Protein AF-A0A535FC21-F1 (afdb_monomer_lite)

Sequence (86 aa):
MNNTVNALSNLNKAVSLLQQNATKIGLTVAALLVAVYAVSIMLNNDNSPAARTERWEKLKRVFICAVIIAATGAFIQLATGLGGMI

Radius of gyration: 20.6 Å; chains: 1; bounding box: 46×18×60 Å

Foldseek 3Di:
DVPVVVVVVVVVVVVVVVVLVVLVVVLVVLLVVLVVQLVVLVPDDDPDPVSVVVSVVSVVVSVVSNVVSVVVVVVSVVVVVVVVVD

pLDDT: mean 77.23, std 9.4, range [43.0, 87.62]

Secondary structure (DSSP, 8-state):
-HHHHHHHHHHHHHHHHHHHHHHHHHHHHHHHHHHHHHHHHHH----SHHHHHHHHHHHHHHHHHHHHHHHHHHHHHHHHHHHT--

Structure (mmCIF, N/CA/C/O backbone):
data_AF-A0A535FC21-F1
#
_entry.id   AF-A0A535FC21-F1
#
loop_
_atom_site.group_PDB
_atom_site.id
_atom_site.type_symbol
_atom_site.label_atom_id
_atom_site.label_alt_id
_atom_site.label_comp_id
_atom_site.label_asym_id
_atom_site.label_entity_id
_atom_site.label_seq_id
_atom_site.pdbx_PDB_ins_code
_atom_site.Cartn_x
_atom_site.Cartn_y
_atom_site.Cartn_z
_atom_site.occupancy
_atom_site.B_iso_or_equiv
_atom_site.auth_seq_id
_atom_site.auth_comp_id
_atom_site.auth_asym_id
_atom_site.auth_atom_id
_atom_site.pdbx_PDB_model_num
ATOM 1 N N . MET A 1 1 ? -24.447 1.675 36.551 1.00 52.44 1 MET A N 1
ATOM 2 C CA . MET A 1 1 ? -23.359 0.945 35.857 1.00 52.44 1 MET A CA 1
ATOM 3 C C . MET A 1 1 ? -23.508 0.863 34.329 1.00 52.44 1 MET A C 1
ATOM 5 O O . MET A 1 1 ? -22.523 0.547 33.682 1.00 52.44 1 MET A O 1
ATOM 9 N N . ASN A 1 2 ? -24.649 1.233 33.723 1.00 59.59 2 ASN A N 1
ATOM 10 C CA . ASN A 1 2 ? -24.844 1.137 32.261 1.00 59.59 2 ASN A CA 1
ATOM 11 C C . ASN A 1 2 ? -24.183 2.259 31.432 1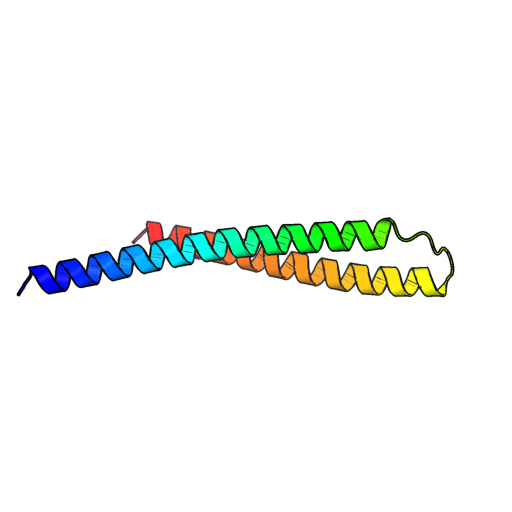.00 59.59 2 ASN A C 1
ATOM 13 O O . ASN A 1 2 ? -23.799 2.033 30.289 1.00 59.59 2 ASN A O 1
ATOM 17 N N . ASN A 1 3 ? -23.998 3.458 31.995 1.00 64.00 3 ASN A N 1
ATOM 18 C CA . ASN A 1 3 ? -23.502 4.611 31.227 1.00 64.00 3 ASN A CA 1
ATOM 19 C C . ASN A 1 3 ? -22.035 4.462 30.794 1.00 64.00 3 ASN A C 1
ATOM 21 O O . ASN A 1 3 ? -21.678 4.854 29.688 1.00 64.00 3 ASN A O 1
ATOM 25 N N . THR A 1 4 ? -21.196 3.852 31.632 1.00 68.00 4 THR A N 1
ATOM 26 C CA . THR A 1 4 ? -19.767 3.653 31.348 1.00 68.00 4 THR A CA 1
ATOM 27 C C . THR A 1 4 ? -19.539 2.593 30.268 1.00 68.00 4 THR A C 1
ATOM 29 O O . THR A 1 4 ? -18.684 2.769 29.407 1.00 68.00 4 THR A O 1
ATOM 32 N N . VAL A 1 5 ? -20.347 1.526 30.262 1.00 72.56 5 VAL A N 1
ATOM 33 C CA . VAL A 1 5 ? -20.311 0.469 29.233 1.00 72.56 5 VAL A CA 1
ATOM 34 C C . VAL A 1 5 ? -20.757 1.020 27.875 1.00 72.56 5 VAL A C 1
ATOM 36 O O . VAL A 1 5 ? -20.116 0.761 26.857 1.00 72.56 5 VAL A O 1
ATOM 39 N N . ASN A 1 6 ? -21.795 1.862 27.868 1.00 76.69 6 ASN A N 1
ATOM 40 C CA . ASN A 1 6 ? -22.264 2.539 26.658 1.00 76.69 6 ASN A CA 1
ATOM 41 C C . ASN A 1 6 ? -21.232 3.542 26.121 1.00 76.69 6 ASN A C 1
ATOM 43 O O . ASN A 1 6 ? -20.984 3.585 24.917 1.00 76.69 6 ASN A O 1
ATOM 47 N N . ALA A 1 7 ? -20.585 4.308 27.004 1.00 75.88 7 ALA A N 1
ATOM 48 C CA . ALA A 1 7 ? -19.520 5.231 26.618 1.00 75.88 7 ALA A CA 1
ATOM 49 C C . ALA A 1 7 ? -18.327 4.493 25.993 1.00 75.88 7 ALA A C 1
ATOM 51 O O . ALA A 1 7 ? -17.855 4.893 24.931 1.00 75.88 7 ALA A O 1
ATOM 52 N N . LEU A 1 8 ? -17.887 3.385 26.598 1.00 80.62 8 LEU A N 1
ATOM 53 C CA . LEU A 1 8 ? -16.770 2.584 26.094 1.00 80.62 8 LEU A CA 1
ATOM 54 C C . LEU A 1 8 ? -17.095 1.933 24.738 1.00 80.62 8 LEU A C 1
ATOM 56 O O . LEU A 1 8 ? -16.264 1.948 23.833 1.00 80.62 8 LEU A O 1
ATOM 60 N N . SER A 1 9 ? -18.320 1.423 24.565 1.00 83.19 9 SER A N 1
ATOM 61 C CA . SER A 1 9 ? -18.792 0.858 23.293 1.00 83.19 9 SER A CA 1
ATOM 62 C C . SER A 1 9 ? -18.814 1.903 22.170 1.00 83.19 9 SER A C 1
ATOM 64 O O . SER A 1 9 ? -18.327 1.645 21.068 1.00 83.19 9 SER A O 1
ATOM 66 N N . ASN A 1 10 ? -19.304 3.112 22.459 1.00 82.94 10 ASN A N 1
ATOM 67 C CA . ASN A 1 10 ? -19.332 4.212 21.494 1.00 82.94 10 ASN A CA 1
ATOM 68 C C . ASN A 1 10 ? -17.923 4.689 21.117 1.00 82.94 10 ASN A C 1
ATOM 70 O O . ASN A 1 10 ? -17.661 4.962 19.946 1.00 82.94 10 ASN A O 1
ATOM 74 N N . LEU A 1 11 ? -17.002 4.731 22.083 1.00 81.44 11 LEU A N 1
ATOM 75 C CA . LEU A 1 11 ? -15.592 5.038 21.842 1.00 81.44 11 LEU A CA 1
ATOM 76 C C . LEU A 1 11 ? -14.945 3.999 20.920 1.00 81.44 11 LEU A C 1
ATOM 78 O O . LEU A 1 11 ? -14.280 4.362 19.954 1.00 81.44 11 LEU A O 1
ATOM 82 N N . ASN A 1 12 ? -15.207 2.712 21.157 1.00 85.00 12 ASN A N 1
ATOM 83 C CA . ASN A 1 12 ? -14.667 1.634 20.331 1.00 85.00 12 ASN A CA 1
ATOM 84 C C . ASN A 1 12 ? -15.195 1.698 18.886 1.00 85.00 12 ASN A C 1
ATOM 86 O O . ASN A 1 12 ? -14.439 1.513 17.931 1.00 85.00 12 ASN A O 1
ATOM 90 N N . LYS A 1 13 ? -16.478 2.043 18.710 1.00 83.31 13 LYS A N 1
ATOM 91 C CA . LYS A 1 13 ? -17.069 2.298 17.386 1.00 83.31 13 LYS A CA 1
ATOM 92 C C . LYS A 1 13 ? -16.418 3.493 16.689 1.00 83.31 13 LYS A C 1
ATOM 94 O O . LYS A 1 13 ? -16.067 3.390 15.516 1.00 83.31 13 LYS A O 1
ATOM 99 N N . ALA A 1 14 ? -16.213 4.604 17.397 1.00 77.81 14 ALA A N 1
ATOM 100 C CA . ALA A 1 14 ? -15.558 5.785 16.838 1.00 77.81 14 ALA A CA 1
ATOM 101 C C . ALA A 1 14 ? -14.117 5.484 16.391 1.00 77.81 14 ALA A C 1
ATOM 103 O O . ALA A 1 14 ? -13.721 5.867 15.291 1.00 77.81 14 ALA A O 1
ATOM 104 N N . VAL A 1 15 ? -13.358 4.740 17.200 1.00 84.31 15 VAL A N 1
ATOM 105 C CA . VAL A 1 15 ? -11.996 4.301 16.858 1.00 84.31 15 VAL A CA 1
ATOM 106 C C . VAL A 1 15 ? -12.002 3.374 15.641 1.00 84.31 15 VAL A C 1
ATOM 108 O O . VAL A 1 15 ? -11.190 3.561 14.739 1.00 84.31 15 VAL A O 1
ATOM 111 N N . SER A 1 16 ? -12.939 2.426 15.561 1.00 81.69 16 SER A N 1
ATOM 112 C CA . SER A 1 16 ? -13.073 1.530 14.404 1.00 81.69 16 SER A CA 1
ATOM 113 C C . SER A 1 16 ? -13.368 2.293 13.104 1.00 81.69 16 SER A C 1
ATOM 115 O O . SER A 1 16 ? -12.740 2.039 12.073 1.00 81.69 16 SER A O 1
ATOM 117 N N . LEU A 1 17 ? -14.260 3.287 13.153 1.00 79.88 17 LEU A N 1
ATOM 118 C CA . LEU A 1 17 ? -14.570 4.147 12.006 1.00 79.88 17 LEU A CA 1
ATOM 119 C C . LEU A 1 17 ? -13.373 5.015 11.597 1.00 79.88 17 LEU A C 1
ATOM 121 O O . LEU A 1 17 ? -13.081 5.151 10.407 1.00 79.88 17 LEU A O 1
ATOM 125 N N . LEU A 1 18 ? -12.650 5.573 12.571 1.00 78.94 18 LEU A N 1
ATOM 126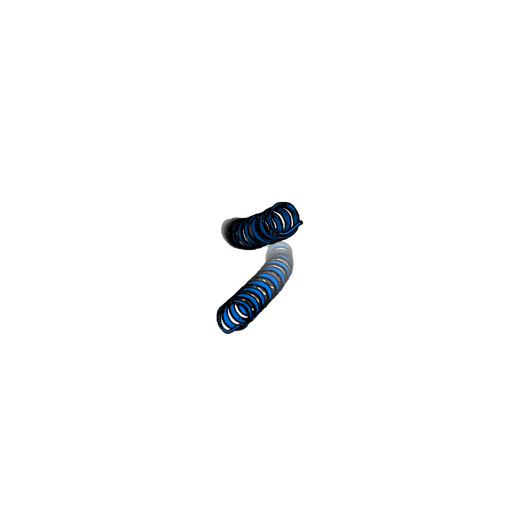 C CA . LEU A 1 18 ? -11.424 6.331 12.320 1.00 78.94 18 LEU A CA 1
ATOM 127 C C . LEU A 1 18 ? -10.348 5.460 11.667 1.00 78.94 18 LEU A C 1
ATOM 129 O O . LEU A 1 18 ? -9.730 5.899 10.700 1.00 78.94 18 LEU A O 1
ATOM 133 N N . GLN A 1 19 ? -10.163 4.223 12.134 1.00 81.25 19 GLN A N 1
ATOM 134 C CA . GLN A 1 19 ? -9.232 3.273 11.526 1.00 81.25 19 GLN A CA 1
ATOM 135 C C . GLN A 1 19 ? -9.624 2.952 10.083 1.00 81.25 19 GLN A C 1
ATOM 137 O O . GLN A 1 19 ? -8.778 3.068 9.202 1.00 81.25 19 GLN A O 1
ATOM 142 N N . GLN A 1 20 ? -10.897 2.650 9.805 1.00 79.50 20 GLN A N 1
ATOM 143 C CA . GLN A 1 20 ? -11.353 2.403 8.430 1.00 79.50 20 GLN A CA 1
ATOM 144 C C . GLN A 1 20 ? -11.090 3.595 7.502 1.00 79.50 20 GLN A C 1
ATOM 146 O O . GLN A 1 20 ? -10.617 3.414 6.378 1.00 79.50 20 GLN A O 1
ATOM 151 N N . ASN A 1 21 ? -11.372 4.815 7.963 1.00 81.56 21 ASN A N 1
ATOM 152 C CA . ASN A 1 21 ? -11.138 6.022 7.175 1.00 81.56 21 ASN A CA 1
ATOM 153 C C . ASN A 1 21 ? -9.641 6.276 6.957 1.00 81.56 21 ASN A C 1
ATOM 155 O O . ASN A 1 21 ? -9.227 6.555 5.832 1.00 81.56 21 ASN A O 1
ATOM 159 N N . ALA A 1 22 ? -8.819 6.111 7.995 1.00 78.88 22 ALA A N 1
ATOM 160 C CA . ALA A 1 22 ? -7.369 6.230 7.892 1.00 78.88 22 ALA A CA 1
ATOM 161 C C . ALA A 1 22 ? -6.781 5.196 6.917 1.00 78.88 22 ALA A C 1
ATOM 163 O O . ALA A 1 22 ? -5.945 5.548 6.084 1.00 78.88 22 ALA A O 1
ATOM 164 N N . THR A 1 23 ? -7.256 3.947 6.949 1.00 79.69 23 THR A N 1
ATOM 165 C CA . THR A 1 23 ? -6.824 2.903 6.011 1.00 79.69 23 THR A CA 1
ATOM 166 C C . THR A 1 23 ? -7.215 3.242 4.574 1.00 79.69 23 THR A C 1
ATOM 168 O O . THR A 1 23 ? -6.378 3.123 3.682 1.00 79.69 23 THR A O 1
ATOM 171 N N . LYS A 1 24 ? -8.442 3.723 4.325 1.00 81.31 24 LYS A N 1
ATOM 172 C CA . LYS A 1 24 ? -8.872 4.153 2.980 1.00 81.31 24 LYS A CA 1
ATOM 173 C C . LYS A 1 24 ? -8.009 5.295 2.440 1.00 81.31 24 LYS A C 1
ATOM 175 O O . LYS A 1 24 ? -7.569 5.238 1.291 1.00 81.31 24 LYS A O 1
ATOM 180 N N . ILE A 1 25 ? -7.732 6.306 3.264 1.00 82.75 25 ILE A N 1
ATOM 181 C CA . ILE A 1 25 ? -6.878 7.439 2.880 1.00 82.75 25 ILE A CA 1
ATOM 182 C C . ILE A 1 25 ? -5.453 6.951 2.589 1.00 82.75 25 ILE A C 1
ATOM 184 O O . ILE A 1 25 ? -4.912 7.258 1.528 1.00 82.75 25 ILE A O 1
ATOM 188 N N . GLY A 1 26 ? -4.874 6.136 3.475 1.00 81.62 26 GLY A N 1
ATOM 189 C CA . GLY A 1 26 ? -3.532 5.578 3.300 1.00 81.62 26 GLY A CA 1
ATOM 190 C C . GLY A 1 26 ? -3.396 4.736 2.029 1.00 81.62 26 GLY A C 1
ATOM 191 O O . GLY A 1 26 ? -2.433 4.905 1.282 1.00 81.62 26 GLY A O 1
ATOM 192 N N . LEU A 1 27 ? -4.392 3.895 1.731 1.00 84.19 27 LEU A N 1
ATOM 193 C CA . LEU A 1 27 ? -4.434 3.087 0.509 1.00 84.19 27 LEU A CA 1
ATOM 194 C C . LEU A 1 27 ? -4.486 3.967 -0.751 1.00 84.19 27 LEU A C 1
ATOM 196 O O . LEU A 1 27 ? -3.782 3.708 -1.726 1.00 84.19 27 LEU A O 1
ATOM 200 N N . THR A 1 28 ? -5.285 5.035 -0.710 1.00 82.19 28 THR A N 1
ATOM 201 C CA . THR A 1 28 ? -5.430 5.984 -1.825 1.00 82.19 28 THR A CA 1
ATOM 202 C C . THR A 1 28 ? -4.124 6.739 -2.089 1.00 82.19 28 THR A C 1
ATOM 204 O O . THR A 1 28 ? -3.691 6.843 -3.236 1.00 82.19 28 THR A O 1
ATOM 207 N N . VAL A 1 29 ? -3.453 7.213 -1.034 1.00 85.75 29 VAL A N 1
ATOM 208 C CA . VAL A 1 29 ? -2.142 7.878 -1.142 1.00 85.75 29 VAL A CA 1
ATOM 209 C C . VAL A 1 29 ? -1.083 6.912 -1.679 1.00 85.75 29 VAL A C 1
ATOM 211 O O . VAL A 1 29 ? -0.323 7.277 -2.574 1.00 85.75 29 VAL A O 1
ATOM 214 N N . ALA A 1 30 ? -1.059 5.665 -1.199 1.00 84.50 30 ALA A N 1
ATOM 215 C CA . ALA A 1 30 ? -0.138 4.644 -1.696 1.00 84.50 30 ALA A CA 1
ATOM 216 C C . ALA A 1 30 ? -0.343 4.363 -3.196 1.00 84.50 30 ALA A C 1
ATOM 218 O O . ALA A 1 30 ? 0.631 4.312 -3.947 1.00 84.50 30 ALA A O 1
ATOM 219 N N . ALA A 1 31 ? -1.594 4.248 -3.655 1.00 80.50 31 ALA A N 1
ATOM 220 C CA . ALA A 1 31 ? -1.910 4.064 -5.072 1.00 80.50 31 ALA A CA 1
ATOM 221 C C . ALA A 1 31 ? -1.432 5.249 -5.934 1.00 80.50 31 ALA A C 1
ATOM 223 O O . ALA A 1 31 ? -0.836 5.046 -6.994 1.00 80.50 31 ALA A O 1
ATOM 224 N N . LEU A 1 32 ? -1.625 6.481 -5.452 1.00 86.50 32 LEU A N 1
ATOM 225 C CA . LEU A 1 32 ? -1.134 7.702 -6.097 1.00 86.50 32 LEU A CA 1
ATOM 226 C C . LEU A 1 32 ? 0.395 7.713 -6.230 1.00 86.50 32 LEU A C 1
ATOM 228 O O . LEU A 1 32 ? 0.912 8.005 -7.307 1.00 86.50 32 LEU A O 1
ATOM 232 N N . LEU A 1 33 ? 1.124 7.347 -5.174 1.00 85.81 33 LEU A N 1
ATOM 233 C CA . LEU A 1 33 ? 2.589 7.283 -5.204 1.00 85.81 33 LEU A CA 1
ATOM 234 C C . LEU A 1 33 ? 3.104 6.243 -6.205 1.00 85.81 33 LEU A C 1
ATOM 236 O O . LEU A 1 33 ? 4.064 6.510 -6.929 1.00 85.81 33 LEU A O 1
ATOM 240 N N . VAL A 1 34 ? 2.446 5.084 -6.290 1.00 87.62 34 VAL A N 1
ATOM 241 C CA . VAL A 1 34 ? 2.776 4.050 -7.282 1.00 87.62 34 VAL A CA 1
ATOM 242 C C . VAL A 1 34 ? 2.551 4.569 -8.705 1.00 87.62 34 VAL A C 1
ATOM 244 O O . VAL A 1 34 ? 3.411 4.363 -9.561 1.00 87.62 34 VAL A O 1
ATOM 247 N N . ALA A 1 35 ? 1.457 5.296 -8.955 1.00 82.38 35 ALA A N 1
ATOM 248 C CA . ALA A 1 35 ? 1.185 5.903 -10.258 1.00 82.38 35 ALA A CA 1
ATOM 249 C C . ALA A 1 35 ? 2.235 6.963 -10.640 1.00 82.38 35 ALA A C 1
ATOM 251 O O . ALA A 1 35 ? 2.766 6.931 -11.750 1.00 82.38 35 ALA A O 1
ATOM 252 N N . VAL A 1 36 ? 2.596 7.857 -9.714 1.00 85.50 36 VAL A N 1
ATOM 253 C CA . VAL A 1 36 ? 3.641 8.876 -9.934 1.00 85.50 36 VAL A CA 1
ATOM 254 C C . VAL A 1 36 ? 4.992 8.222 -10.239 1.00 85.50 36 VAL A C 1
ATOM 256 O O . VAL A 1 36 ? 5.688 8.633 -11.170 1.00 85.50 36 VAL A O 1
ATOM 259 N N . TYR A 1 37 ? 5.356 7.172 -9.501 1.00 83.50 37 TYR A N 1
ATOM 260 C CA . TYR A 1 37 ? 6.606 6.449 -9.727 1.00 83.50 37 TYR A CA 1
ATOM 261 C C . TYR A 1 37 ? 6.605 5.681 -11.061 1.00 83.50 37 TYR A C 1
ATOM 263 O O . TYR A 1 37 ?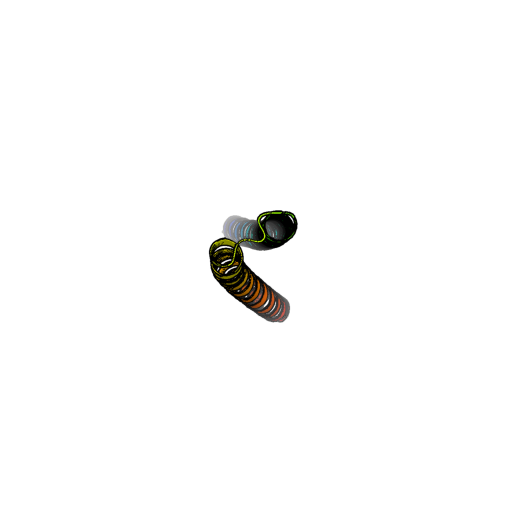 7.622 5.640 -11.749 1.00 83.50 37 TYR A O 1
ATOM 271 N N . ALA A 1 38 ? 5.464 5.129 -11.484 1.00 81.44 38 ALA A N 1
ATOM 272 C CA . ALA A 1 38 ? 5.324 4.501 -12.798 1.00 81.44 38 ALA A CA 1
ATOM 273 C C . ALA A 1 38 ? 5.553 5.505 -13.942 1.00 81.44 38 ALA A C 1
ATOM 275 O O . ALA A 1 38 ? 6.297 5.219 -14.884 1.00 81.44 38 ALA A O 1
ATOM 276 N N . VAL A 1 39 ? 4.962 6.700 -13.833 1.00 81.62 39 VAL A N 1
ATOM 277 C CA . VAL A 1 39 ? 5.127 7.781 -14.816 1.00 81.62 39 VAL A CA 1
ATOM 278 C C . VAL A 1 39 ? 6.579 8.260 -14.867 1.00 81.62 39 VAL A C 1
ATOM 280 O O . VAL A 1 39 ? 7.108 8.463 -15.958 1.00 81.62 39 VAL A O 1
ATOM 283 N N . SER A 1 40 ? 7.267 8.374 -13.726 1.00 81.06 40 SER A N 1
ATOM 284 C CA . SER A 1 40 ? 8.678 8.792 -13.709 1.00 81.06 40 SER A CA 1
ATOM 285 C C . SER A 1 40 ? 9.602 7.798 -14.427 1.00 81.06 40 SER A C 1
ATOM 287 O O . SER A 1 40 ? 10.516 8.213 -15.140 1.00 81.06 40 SER A O 1
ATOM 289 N N . ILE A 1 41 ? 9.334 6.489 -14.319 1.00 80.19 41 ILE A N 1
ATOM 290 C CA . ILE A 1 41 ? 10.070 5.453 -15.062 1.00 80.19 41 ILE A CA 1
ATOM 291 C C . ILE A 1 41 ? 9.827 5.591 -16.570 1.00 80.19 41 ILE A C 1
ATOM 293 O O . ILE A 1 41 ? 10.766 5.430 -17.353 1.00 80.19 41 ILE A O 1
ATOM 297 N N . MET A 1 42 ? 8.590 5.891 -16.980 1.00 70.94 42 MET A N 1
ATOM 298 C CA . MET A 1 42 ? 8.228 6.057 -18.392 1.00 70.94 42 MET A CA 1
ATOM 299 C C . MET A 1 42 ? 8.824 7.321 -19.019 1.00 70.94 42 MET A C 1
ATOM 301 O O . MET A 1 42 ? 9.241 7.276 -20.172 1.00 70.94 42 MET A O 1
ATOM 305 N N . LEU A 1 43 ? 8.896 8.423 -18.268 1.00 78.81 43 LEU A N 1
ATOM 306 C CA . LEU A 1 43 ? 9.459 9.694 -18.738 1.00 78.81 43 LEU A CA 1
ATOM 307 C C . LEU A 1 43 ? 10.989 9.695 -18.818 1.00 78.81 43 LEU A C 1
ATOM 309 O O . LEU A 1 43 ? 11.577 10.610 -19.394 1.00 78.81 43 LEU A O 1
ATOM 313 N N . ASN A 1 44 ? 11.650 8.690 -18.247 1.00 72.94 44 ASN A N 1
ATOM 314 C CA . ASN A 1 44 ? 13.095 8.579 -18.340 1.00 72.94 44 ASN A CA 1
ATOM 315 C C . ASN A 1 44 ? 13.491 8.387 -19.820 1.00 72.94 44 ASN A C 1
ATOM 317 O O . ASN A 1 44 ? 12.885 7.577 -20.522 1.00 72.94 44 ASN A O 1
ATOM 321 N N . ASN A 1 45 ? 14.489 9.114 -20.332 1.00 63.00 45 ASN A N 1
ATOM 322 C CA . ASN A 1 45 ? 14.754 9.201 -21.786 1.00 63.00 45 ASN A CA 1
ATOM 323 C C . ASN A 1 45 ? 16.032 8.467 -22.249 1.00 63.00 45 ASN A C 1
ATOM 325 O O . ASN A 1 45 ? 16.424 8.533 -23.410 1.00 63.00 45 ASN A O 1
ATOM 329 N N . ASP A 1 46 ? 16.670 7.725 -21.342 1.00 68.25 46 ASP A N 1
ATOM 330 C CA . ASP A 1 46 ? 17.840 6.889 -21.624 1.00 68.25 46 ASP A CA 1
ATOM 331 C C . ASP A 1 46 ? 17.485 5.600 -22.403 1.00 68.25 46 ASP A C 1
ATOM 333 O O . ASP A 1 46 ? 16.888 4.666 -21.859 1.00 68.25 46 ASP A O 1
ATOM 337 N N . ASN A 1 47 ? 17.833 5.559 -23.689 1.00 65.38 47 ASN A N 1
ATOM 338 C CA . ASN A 1 47 ? 17.522 4.455 -24.603 1.00 65.38 47 ASN A CA 1
ATOM 339 C C . ASN A 1 47 ? 18.612 3.370 -24.671 1.00 65.38 47 ASN A C 1
ATOM 341 O O . ASN A 1 47 ? 18.551 2.507 -25.553 1.00 65.38 47 ASN A O 1
ATOM 345 N N . SER A 1 48 ? 19.601 3.382 -23.770 1.00 76.12 48 SER A N 1
ATOM 346 C CA . SER A 1 48 ? 20.627 2.337 -23.762 1.00 76.12 48 SER A CA 1
ATOM 347 C C . SER A 1 48 ? 20.030 0.942 -23.468 1.00 76.12 48 SER A C 1
ATOM 349 O O . SER A 1 48 ? 19.018 0.820 -22.764 1.00 76.12 48 SER A O 1
ATOM 351 N N . PRO A 1 49 ? 20.640 -0.149 -23.977 1.00 70.94 49 PRO A N 1
ATOM 352 C CA . PRO A 1 49 ?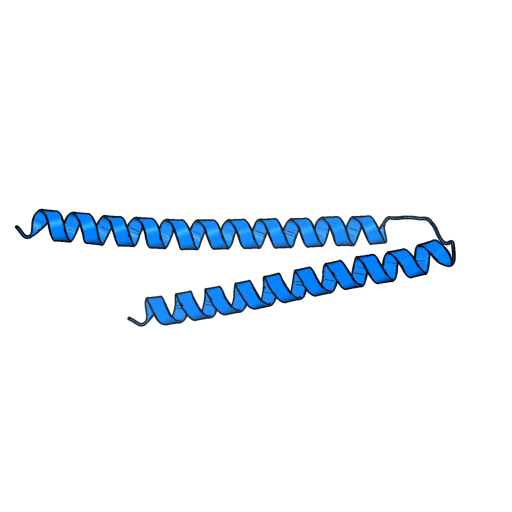 20.188 -1.513 -23.687 1.00 70.94 49 PRO A CA 1
ATOM 353 C C . PRO A 1 49 ? 20.157 -1.827 -22.184 1.00 70.94 49 PRO A C 1
ATOM 355 O O . PRO A 1 49 ? 19.250 -2.513 -21.717 1.00 70.94 49 PRO A O 1
ATOM 358 N N . ALA A 1 50 ? 21.106 -1.277 -21.418 1.00 76.38 50 ALA A N 1
ATOM 359 C CA . ALA A 1 50 ? 21.161 -1.410 -19.963 1.00 76.38 50 ALA A CA 1
ATOM 360 C C . ALA A 1 50 ? 19.996 -0.673 -19.275 1.00 76.38 50 ALA A C 1
ATOM 362 O O . ALA A 1 50 ? 19.319 -1.247 -18.419 1.00 76.38 50 ALA A O 1
ATOM 363 N N . ALA A 1 51 ? 19.688 0.550 -19.719 1.00 72.25 51 ALA A N 1
ATOM 364 C CA . ALA A 1 51 ? 18.573 1.337 -19.197 1.00 72.25 51 ALA A CA 1
ATOM 365 C C . ALA A 1 51 ? 17.207 0.691 -19.484 1.00 72.25 51 ALA A C 1
ATOM 367 O O . ALA A 1 51 ? 16.289 0.800 -18.669 1.00 72.25 51 ALA A O 1
ATOM 368 N N . ARG A 1 52 ? 17.048 -0.032 -20.604 1.00 72.38 52 ARG A N 1
ATOM 369 C CA . ARG A 1 52 ? 15.821 -0.803 -20.883 1.00 72.38 52 ARG A CA 1
ATOM 370 C C . ARG A 1 52 ? 15.605 -1.932 -19.875 1.00 72.38 52 ARG A C 1
ATOM 372 O O . ARG A 1 52 ? 14.494 -2.065 -19.365 1.00 72.38 52 ARG A O 1
ATOM 379 N N . THR A 1 53 ? 16.636 -2.715 -19.564 1.00 79.38 53 THR A N 1
ATOM 380 C CA . THR A 1 53 ? 16.535 -3.815 -18.588 1.00 79.38 53 THR A CA 1
ATOM 381 C C . THR A 1 53 ? 16.217 -3.287 -17.188 1.00 79.38 53 THR A C 1
ATOM 383 O O . THR A 1 53 ? 15.310 -3.795 -16.527 1.00 79.38 53 THR A O 1
ATOM 386 N N . GLU A 1 54 ? 16.871 -2.201 -16.772 1.00 78.88 54 GLU A N 1
ATOM 387 C CA . GLU A 1 54 ? 16.637 -1.573 -15.467 1.00 78.88 54 GLU A CA 1
ATOM 388 C C . GLU A 1 54 ? 15.214 -0.993 -15.337 1.00 78.88 54 GLU A C 1
ATOM 390 O O . GLU A 1 54 ? 14.566 -1.131 -14.296 1.00 78.88 54 GLU A O 1
ATOM 395 N N . ARG A 1 55 ? 14.667 -0.398 -16.408 1.00 76.50 55 ARG A N 1
ATOM 396 C CA . ARG A 1 55 ? 13.261 0.051 -16.442 1.00 76.50 55 ARG A CA 1
ATOM 397 C C . ARG A 1 55 ? 12.286 -1.101 -16.276 1.00 76.50 55 ARG A C 1
ATOM 399 O O . ARG A 1 55 ? 11.313 -0.953 -15.543 1.00 76.50 55 ARG A O 1
ATOM 406 N N . TRP A 1 56 ? 12.534 -2.233 -16.935 1.00 79.62 56 TRP A N 1
ATOM 407 C CA . TRP A 1 56 ? 11.685 -3.417 -16.814 1.00 79.62 56 TRP A CA 1
ATOM 408 C C . TRP A 1 56 ? 11.693 -3.988 -15.395 1.00 79.62 56 TRP A C 1
ATOM 410 O O . TRP A 1 56 ? 10.637 -4.374 -14.895 1.00 79.62 56 TRP A O 1
ATOM 420 N N . GLU A 1 57 ? 12.836 -3.999 -14.706 1.00 83.88 57 GLU A N 1
ATOM 421 C CA . GLU A 1 57 ? 12.884 -4.394 -13.293 1.00 83.88 57 GLU A CA 1
ATOM 422 C C . GLU A 1 57 ? 12.124 -3.424 -12.383 1.00 83.88 57 GLU A C 1
ATOM 424 O O . GLU A 1 57 ? 11.352 -3.856 -11.520 1.00 83.88 57 GLU A O 1
ATOM 429 N N . LYS A 1 58 ? 12.281 -2.112 -12.596 1.00 83.31 58 LYS A N 1
ATOM 430 C CA . LYS A 1 58 ? 11.543 -1.087 -11.842 1.00 83.31 58 LYS A CA 1
ATOM 431 C C . LYS A 1 58 ? 10.034 -1.181 -12.093 1.00 83.31 58 LYS A C 1
ATOM 433 O O . LYS A 1 58 ? 9.260 -1.137 -11.138 1.00 83.31 58 LYS A O 1
ATOM 438 N N . LEU A 1 59 ? 9.610 -1.408 -13.337 1.00 80.75 59 LEU A N 1
ATOM 439 C CA . LEU A 1 59 ? 8.210 -1.652 -13.703 1.00 80.75 59 LEU A CA 1
ATOM 440 C C . LEU A 1 59 ? 7.645 -2.912 -13.039 1.00 80.75 59 LEU A C 1
ATOM 442 O O . LEU A 1 59 ? 6.532 -2.866 -12.521 1.00 80.75 59 LEU A O 1
ATOM 446 N N . LYS A 1 60 ? 8.406 -4.014 -12.978 1.00 82.44 60 LYS A N 1
ATOM 447 C CA . LYS A 1 60 ? 7.984 -5.230 -12.257 1.00 82.44 60 LYS A CA 1
ATOM 448 C C . LYS A 1 60 ? 7.730 -4.947 -10.775 1.00 82.44 60 LYS A C 1
ATOM 450 O O . LYS A 1 60 ? 6.718 -5.396 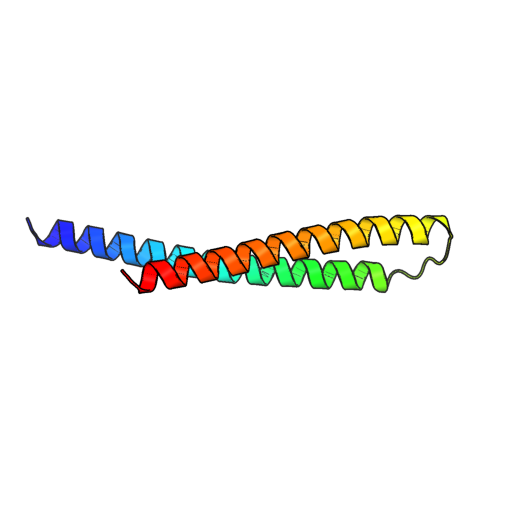-10.243 1.00 82.44 60 LYS A O 1
ATOM 455 N N . ARG A 1 61 ? 8.594 -4.165 -10.117 1.00 84.94 61 ARG A N 1
ATOM 456 C CA . ARG A 1 61 ? 8.390 -3.755 -8.713 1.00 84.94 61 ARG A CA 1
ATOM 457 C C . ARG A 1 61 ? 7.124 -2.918 -8.538 1.00 84.94 61 ARG A C 1
ATOM 459 O O . ARG A 1 61 ? 6.346 -3.192 -7.631 1.00 84.94 61 ARG A O 1
ATOM 466 N N . VAL A 1 62 ? 6.887 -1.954 -9.427 1.00 85.56 62 VAL A N 1
ATOM 467 C CA . VAL A 1 62 ? 5.652 -1.147 -9.445 1.00 85.56 62 VAL A CA 1
ATOM 468 C C . VAL A 1 62 ? 4.418 -2.028 -9.595 1.00 85.56 62 VAL A C 1
ATOM 470 O O . VAL A 1 62 ? 3.445 -1.843 -8.868 1.00 85.56 62 VAL A O 1
ATOM 473 N N . PHE A 1 63 ? 4.470 -3.015 -10.488 1.00 83.31 63 PHE A N 1
ATOM 474 C CA . PHE A 1 63 ? 3.364 -3.937 -10.724 1.00 83.31 63 PHE A CA 1
ATOM 475 C C . PHE A 1 63 ? 3.056 -4.786 -9.485 1.00 83.31 63 PHE A C 1
ATOM 477 O O . PHE A 1 63 ? 1.897 -4.915 -9.098 1.00 83.31 63 PHE A O 1
ATOM 484 N N . ILE A 1 64 ? 4.088 -5.302 -8.811 1.00 86.12 64 ILE A N 1
ATOM 485 C CA . ILE A 1 64 ? 3.935 -6.045 -7.551 1.00 86.12 64 ILE A CA 1
ATOM 486 C C . ILE A 1 64 ? 3.311 -5.150 -6.471 1.00 86.12 64 ILE A C 1
ATOM 488 O O . ILE A 1 64 ? 2.353 -5.563 -5.819 1.00 86.12 64 ILE A O 1
ATOM 492 N N . CYS A 1 65 ? 3.790 -3.911 -6.314 1.00 87.25 65 CYS A N 1
ATOM 493 C CA . CYS A 1 65 ? 3.205 -2.957 -5.368 1.00 87.25 65 CYS A CA 1
ATOM 494 C C . CYS A 1 65 ? 1.730 -2.668 -5.683 1.00 87.25 65 CYS A C 1
ATOM 496 O O . CYS A 1 65 ? 0.900 -2.667 -4.776 1.00 87.25 65 CYS A O 1
ATOM 498 N N . ALA A 1 66 ? 1.386 -2.475 -6.958 1.00 84.31 66 ALA A N 1
ATOM 499 C CA . ALA A 1 66 ? 0.009 -2.246 -7.385 1.00 84.31 66 ALA A CA 1
ATOM 500 C C . ALA A 1 66 ? -0.901 -3.444 -7.060 1.00 84.31 66 ALA A C 1
ATOM 502 O O . ALA A 1 66 ? -2.000 -3.250 -6.543 1.00 84.31 66 ALA A O 1
ATOM 503 N N . VAL A 1 67 ? -0.431 -4.676 -7.288 1.00 85.88 67 VAL A N 1
ATOM 504 C CA . VAL A 1 67 ? -1.175 -5.905 -6.962 1.00 85.88 67 VAL A CA 1
ATOM 505 C C . VAL A 1 67 ? -1.413 -6.034 -5.457 1.00 85.88 67 VAL A C 1
ATOM 507 O O . VAL A 1 67 ? -2.531 -6.337 -5.048 1.00 85.88 67 VAL A O 1
ATOM 510 N N . ILE A 1 68 ? -0.407 -5.759 -4.620 1.00 86.00 68 ILE A N 1
ATOM 511 C CA . ILE A 1 68 ? -0.553 -5.810 -3.155 1.00 86.00 68 ILE A CA 1
ATOM 512 C C . ILE A 1 68 ? -1.572 -4.770 -2.675 1.00 86.00 68 ILE A C 1
ATOM 514 O O . ILE A 1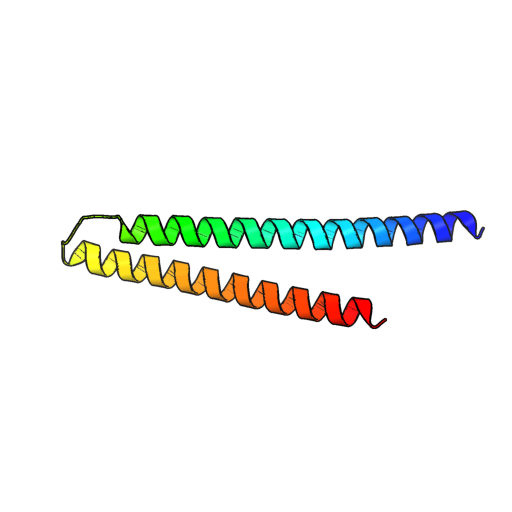 68 ? -2.425 -5.083 -1.842 1.00 86.00 68 ILE A O 1
ATOM 518 N N . ILE A 1 69 ? -1.526 -3.549 -3.213 1.00 85.88 69 ILE A N 1
ATOM 519 C CA . ILE A 1 69 ? -2.476 -2.483 -2.866 1.00 85.88 69 ILE A CA 1
ATOM 520 C C . ILE A 1 69 ? -3.895 -2.862 -3.308 1.00 85.88 69 ILE A C 1
ATOM 522 O O . ILE A 1 69 ? -4.833 -2.707 -2.527 1.00 85.88 69 ILE A O 1
ATOM 526 N N . ALA A 1 70 ? -4.060 -3.411 -4.513 1.00 81.44 70 ALA A N 1
ATOM 527 C CA . ALA A 1 70 ? -5.353 -3.871 -5.013 1.00 81.44 70 ALA A CA 1
ATOM 528 C C . ALA A 1 70 ? -5.920 -5.026 -4.169 1.00 81.44 70 ALA A C 1
ATOM 530 O O . ALA A 1 70 ? -7.088 -4.987 -3.783 1.00 81.44 70 ALA A O 1
ATOM 531 N N . ALA A 1 71 ? -5.088 -6.010 -3.812 1.00 84.75 71 ALA A N 1
ATOM 532 C CA . ALA A 1 71 ? -5.471 -7.111 -2.930 1.00 84.75 71 ALA A CA 1
ATOM 533 C C . ALA A 1 71 ? -5.861 -6.612 -1.529 1.00 84.75 71 ALA A C 1
ATOM 535 O O . ALA A 1 71 ? -6.876 -7.035 -0.975 1.00 84.75 71 ALA A O 1
ATOM 536 N N . THR A 1 72 ? -5.102 -5.657 -0.984 1.00 84.31 72 THR A N 1
ATOM 537 C CA . THR A 1 72 ? -5.405 -5.017 0.304 1.00 84.31 72 THR A CA 1
ATOM 538 C C . THR A 1 72 ? -6.728 -4.250 0.240 1.00 84.31 72 THR A C 1
ATOM 540 O O . THR A 1 72 ? -7.554 -4.374 1.141 1.00 84.31 72 THR A O 1
ATOM 543 N N . GLY A 1 73 ? -6.978 -3.510 -0.844 1.00 78.19 73 GLY A N 1
ATOM 544 C CA . GLY A 1 73 ? -8.240 -2.805 -1.075 1.00 78.19 73 GLY A CA 1
ATOM 545 C C . GLY A 1 73 ? -9.443 -3.748 -1.152 1.00 78.19 73 GLY A C 1
ATOM 546 O O . GLY A 1 73 ? -10.440 -3.511 -0.472 1.00 78.19 73 GLY A O 1
ATOM 547 N N . ALA A 1 74 ? -9.328 -4.849 -1.901 1.00 78.69 74 ALA A N 1
ATOM 548 C CA . ALA A 1 74 ? -10.370 -5.872 -2.002 1.00 78.69 74 ALA A CA 1
ATOM 549 C C . ALA A 1 74 ? -10.652 -6.548 -0.649 1.00 78.69 74 ALA A C 1
ATOM 551 O O . ALA A 1 74 ? -11.811 -6.750 -0.287 1.00 78.69 74 ALA A O 1
ATOM 552 N N . PHE A 1 75 ? -9.605 -6.837 0.130 1.00 79.56 75 PHE A N 1
ATOM 553 C CA . PHE A 1 75 ? -9.740 -7.394 1.476 1.00 79.56 75 PHE A CA 1
ATOM 554 C C . PHE A 1 75 ? -10.440 -6.429 2.438 1.00 79.56 75 PHE A C 1
ATOM 556 O O . PHE A 1 75 ? -11.351 -6.835 3.155 1.00 79.56 75 PHE A O 1
ATOM 563 N N . ILE A 1 76 ? -10.066 -5.144 2.437 1.00 76.94 76 ILE A N 1
ATOM 564 C CA . ILE A 1 76 ? -10.738 -4.128 3.260 1.00 76.94 76 ILE A CA 1
ATOM 565 C C . ILE A 1 76 ? -12.205 -4.016 2.852 1.00 76.94 76 ILE A C 1
ATOM 567 O O . ILE A 1 76 ? -13.070 -3.965 3.720 1.00 76.94 76 ILE A O 1
ATOM 571 N N . GLN A 1 77 ? -12.502 -4.017 1.552 1.00 76.25 77 GLN A N 1
ATOM 572 C CA . GLN A 1 77 ? -13.872 -3.922 1.058 1.00 76.25 77 GLN A CA 1
ATOM 573 C C . GLN A 1 77 ? -14.717 -5.123 1.511 1.00 76.25 77 GLN A C 1
ATOM 575 O O . GLN A 1 77 ? -15.817 -4.924 2.029 1.00 76.25 77 GLN A O 1
ATOM 580 N N . LEU A 1 78 ? -14.165 -6.339 1.444 1.00 75.12 78 LEU A N 1
ATOM 581 C CA . LEU A 1 78 ? -14.767 -7.552 2.007 1.00 75.12 78 LEU A CA 1
ATOM 582 C C . LEU A 1 78 ? -14.982 -7.437 3.528 1.00 75.12 78 LEU A C 1
ATOM 584 O O . LEU A 1 78 ? -16.083 -7.692 4.011 1.00 75.12 78 LEU A O 1
ATOM 588 N N . ALA A 1 79 ? -13.963 -7.018 4.282 1.00 68.38 79 ALA A N 1
ATOM 589 C CA . ALA A 1 79 ? -14.032 -6.879 5.737 1.00 68.38 79 ALA A CA 1
ATOM 590 C C . ALA A 1 79 ? -15.060 -5.821 6.175 1.00 68.38 79 ALA A C 1
ATOM 592 O O . ALA A 1 79 ? -15.800 -6.037 7.131 1.00 68.38 79 ALA A O 1
ATOM 593 N N . THR A 1 80 ? -15.160 -4.702 5.450 1.00 68.50 80 THR A N 1
ATOM 594 C CA . THR A 1 80 ? -16.188 -3.678 5.694 1.00 68.50 80 THR A CA 1
ATOM 595 C C . THR A 1 80 ? -17.591 -4.144 5.312 1.00 68.50 80 THR A C 1
ATOM 597 O O . THR A 1 80 ? -18.539 -3.811 6.015 1.00 68.50 80 THR A O 1
ATOM 600 N N . GLY A 1 81 ? -17.735 -4.940 4.246 1.00 62.12 81 GLY A N 1
ATOM 601 C CA . GLY A 1 81 ? -19.018 -5.529 3.858 1.00 62.12 81 GLY A CA 1
ATOM 602 C C . GLY A 1 81 ? -19.517 -6.556 4.875 1.00 62.12 81 GLY A C 1
ATOM 603 O O . GLY A 1 81 ? -20.686 -6.534 5.247 1.00 62.12 81 GLY A O 1
ATOM 604 N N . LEU A 1 82 ? -18.617 -7.396 5.393 1.00 60.44 82 LEU A N 1
ATOM 605 C CA . LEU A 1 82 ? -18.926 -8.356 6.454 1.00 60.44 82 LEU A CA 1
ATOM 606 C C . LEU A 1 82 ? -19.230 -7.658 7.784 1.00 60.44 82 LEU A C 1
ATOM 608 O O . LEU A 1 82 ? -20.203 -8.014 8.435 1.00 60.44 82 LEU A O 1
ATOM 612 N N . GLY A 1 83 ? -18.457 -6.637 8.164 1.00 56.31 83 GLY A N 1
ATOM 613 C CA . GLY A 1 83 ? -18.677 -5.867 9.393 1.00 56.31 83 GLY A CA 1
ATOM 614 C C . GLY A 1 83 ? -19.912 -4.957 9.381 1.00 56.31 83 GLY A C 1
ATOM 615 O O . GLY A 1 83 ? -20.293 -4.471 10.437 1.00 56.31 83 GLY A O 1
ATOM 616 N N . GLY A 1 84 ? -20.523 -4.709 8.216 1.00 53.03 84 GLY A N 1
ATOM 617 C CA . GLY A 1 84 ? -21.815 -4.022 8.094 1.00 53.03 84 GLY A CA 1
ATOM 618 C C . GLY A 1 84 ? -23.027 -4.961 8.050 1.00 53.03 84 GLY A C 1
ATOM 619 O O . GLY A 1 84 ? -24.157 -4.484 8.111 1.00 53.03 84 GLY A O 1
ATOM 620 N N . MET A 1 85 ? -22.802 -6.276 7.920 1.00 45.50 85 MET A N 1
ATOM 621 C CA . MET A 1 85 ? -23.845 -7.313 7.952 1.00 45.50 85 MET A CA 1
ATOM 622 C C . MET A 1 85 ? -24.097 -7.892 9.358 1.00 45.50 85 MET A C 1
ATOM 624 O O . MET A 1 85 ? -25.059 -8.641 9.524 1.00 45.50 85 MET A O 1
ATOM 628 N N . ILE A 1 86 ? -23.258 -7.557 10.345 1.00 43.00 86 ILE A N 1
ATOM 629 C CA . ILE A 1 86 ? -23.408 -7.891 11.777 1.00 43.00 86 ILE A CA 1
ATOM 630 C C . ILE A 1 86 ? -23.755 -6.624 12.554 1.00 43.00 86 ILE A C 1
ATOM 632 O O . ILE A 1 86 ? -24.550 -6.723 13.514 1.00 43.00 86 ILE A O 1
#